Protein AF-A0A7Y6XM79-F1 (afdb_monomer)

Secondary structure (DSSP, 8-state):
-----SSS------EEEEEEHHHHHHTT-B-TTT--B---TT-EE-EEE-TTS-EEEE--TTT-EEEEEEEEE---TTSSS----EEEEEEEE--------

Foldseek 3Di:
DDDDDPDPDDPFVKDKDKDWLVVCVVVVQADPPVRHGVADWFAFDAFDADPVRHTPGGADPVQGKTWPDKAFDAQVVVDPHTHRTMIMTIITGDPPPPPPD

Solvent-accessible surface area (backbone atoms only — not comparable to full-atom values): 6329 Å² total; per-residue (Å²): 135,92,80,89,72,100,64,98,77,76,87,72,56,70,47,78,49,79,42,47,44,70,58,32,52,75,70,65,38,34,42,87,85,82,62,43,68,63,73,48,67,69,44,70,54,57,64,43,60,50,98,88,65,48,81,73,43,79,48,60,72,83,66,32,34,22,28,71,42,69,43,80,39,60,46,47,76,90,43,99,72,56,44,78,41,31,32,42,35,36,25,32,54,48,80,72,80,76,73,92,123

pLDDT: mean 79.99, std 20.03, range [26.61, 96.62]

Radius of gyration: 16.84 Å; Cα contacts (8 Å, |Δi|>4): 158; chains: 1; bounding box: 46×35×44 Å

Mean predicted aligned error: 9.44 Å

Structure (mmCIF, N/CA/C/O backbone):
data_AF-A0A7Y6XM79-F1
#
_entry.id   AF-A0A7Y6XM79-F1
#
loop_
_atom_site.group_PDB
_atom_site.id
_atom_site.type_symbol
_atom_site.label_atom_id
_atom_site.label_alt_id
_atom_site.label_comp_id
_atom_site.label_asym_id
_atom_site.label_entity_id
_atom_site.label_seq_id
_atom_site.pdbx_PDB_ins_code
_atom_site.Cartn_x
_atom_site.Cartn_y
_atom_site.Cartn_z
_atom_site.occupancy
_atom_site.B_iso_or_equiv
_atom_site.auth_seq_id
_atom_site.auth_comp_id
_atom_site.auth_asym_id
_atom_site.auth_atom_id
_atom_site.pdbx_PDB_model_num
ATOM 1 N N . SER A 1 1 ? 6.816 17.417 11.016 1.00 35.62 1 SER A N 1
ATOM 2 C CA . SER A 1 1 ? 6.387 18.394 12.038 1.00 35.62 1 SER A CA 1
ATOM 3 C C . SER A 1 1 ? 5.345 17.730 12.926 1.00 35.62 1 SER A C 1
ATOM 5 O O . SER A 1 1 ? 4.356 17.235 12.406 1.00 35.62 1 SER A O 1
ATOM 7 N N . LEU A 1 2 ? 5.582 17.637 14.239 1.00 26.61 2 LEU A N 1
ATOM 8 C CA . LEU A 1 2 ? 4.603 17.095 15.193 1.00 26.61 2 LEU A CA 1
ATOM 9 C C . LEU A 1 2 ? 3.616 18.199 15.598 1.00 26.61 2 LEU A C 1
ATOM 11 O O . LEU A 1 2 ? 4.038 19.317 15.887 1.00 26.61 2 LEU A O 1
ATOM 15 N N . ARG A 1 3 ? 2.316 17.891 15.635 1.00 36.38 3 ARG A N 1
ATOM 16 C CA . ARG A 1 3 ? 1.277 18.761 16.208 1.00 36.38 3 ARG A CA 1
ATOM 17 C C . ARG A 1 3 ? 0.529 17.994 17.297 1.00 36.38 3 ARG A C 1
ATOM 19 O O . ARG A 1 3 ? 0.092 16.872 17.063 1.00 36.38 3 ARG A O 1
ATOM 26 N N . MET A 1 4 ? 0.404 18.605 18.473 1.00 27.20 4 MET A N 1
ATOM 27 C CA . MET A 1 4 ? -0.317 18.078 19.634 1.00 27.20 4 MET A CA 1
ATOM 28 C C . MET A 1 4 ? -1.780 18.538 19.563 1.00 27.20 4 MET A C 1
ATOM 30 O O . MET A 1 4 ? -2.032 19.730 19.402 1.00 27.20 4 MET A O 1
ATOM 34 N N . ALA A 1 5 ? -2.736 17.609 19.649 1.00 34.62 5 ALA A N 1
ATOM 35 C CA . ALA A 1 5 ? -4.165 17.922 19.715 1.00 34.62 5 ALA A CA 1
ATOM 36 C C . ALA A 1 5 ? -4.657 17.886 21.181 1.00 34.62 5 ALA A C 1
ATOM 38 O O . ALA A 1 5 ? -4.306 16.951 21.907 1.00 34.62 5 ALA A O 1
ATOM 39 N N . PRO A 1 6 ? -5.465 18.865 21.633 1.00 36.56 6 PRO A N 1
ATOM 40 C CA . PRO A 1 6 ? -5.966 18.953 23.002 1.00 36.56 6 PRO A CA 1
ATOM 41 C C . PRO A 1 6 ? -7.224 18.087 23.171 1.00 36.56 6 PRO A C 1
ATOM 43 O O . PRO A 1 6 ? -8.353 18.554 23.089 1.00 36.56 6 PRO A O 1
ATOM 46 N N . SER A 1 7 ? -7.022 16.784 23.315 1.00 38.16 7 SER A N 1
ATOM 47 C CA . SER A 1 7 ? -7.923 15.814 23.959 1.00 38.16 7 SER A CA 1
ATOM 48 C C . SER A 1 7 ? -7.269 14.452 23.768 1.00 38.16 7 SER A C 1
ATOM 50 O O . SER A 1 7 ? -7.213 13.907 22.666 1.00 38.16 7 SER A O 1
ATOM 52 N N . GLY A 1 8 ? -6.653 13.949 24.835 1.00 37.44 8 GLY A N 1
ATOM 53 C CA . GLY A 1 8 ? -5.902 12.702 24.823 1.00 37.44 8 GLY A CA 1
ATOM 54 C C . GLY A 1 8 ? -6.792 11.506 24.501 1.00 37.44 8 GLY A C 1
ATOM 55 O O . GLY A 1 8 ? -7.362 10.926 25.411 1.00 37.44 8 GLY A O 1
ATOM 56 N N . ASN A 1 9 ? -6.924 11.167 23.219 1.00 41.59 9 ASN A N 1
ATOM 57 C CA . ASN A 1 9 ? -6.707 9.834 22.658 1.00 41.59 9 ASN A CA 1
ATOM 58 C C . ASN A 1 9 ? -6.931 9.894 21.136 1.00 41.59 9 ASN A C 1
ATOM 60 O O . ASN A 1 9 ? -8.054 9.899 20.635 1.00 41.59 9 ASN A O 1
ATOM 64 N N . SER A 1 10 ? -5.854 9.909 20.367 1.00 39.28 10 SER A N 1
ATOM 65 C CA . SER A 1 10 ? -5.892 9.360 19.014 1.00 39.28 10 SER A CA 1
ATOM 66 C C . SER A 1 10 ? -4.570 8.651 18.815 1.00 39.28 10 SER A C 1
ATOM 68 O O . SER A 1 10 ? -3.604 9.286 18.391 1.00 39.28 10 SER A O 1
ATOM 70 N N . PRO A 1 11 ? -4.484 7.349 19.132 1.00 48.66 11 PRO A N 1
ATOM 71 C CA . PRO A 1 11 ? -3.354 6.549 18.726 1.00 48.66 11 PRO A CA 1
ATOM 72 C C . PRO A 1 11 ? -3.573 6.230 17.248 1.00 48.66 11 PRO A C 1
ATOM 74 O O . PRO A 1 11 ? -3.749 5.076 16.888 1.00 48.66 11 PRO A O 1
ATOM 77 N N . ARG A 1 12 ? -3.622 7.258 16.386 1.00 55.53 12 ARG A N 1
ATOM 78 C CA . ARG A 1 12 ? -3.558 7.037 14.943 1.00 55.53 12 ARG A CA 1
ATOM 79 C C . ARG A 1 12 ? -2.150 6.558 14.663 1.00 55.53 12 ARG A C 1
ATOM 81 O O . ARG A 1 12 ? -1.234 7.354 14.456 1.00 55.53 12 ARG A O 1
ATOM 88 N N . THR A 1 13 ? -1.957 5.252 14.786 1.00 66.19 13 THR A N 1
ATOM 89 C CA . THR A 1 13 ? -0.719 4.595 14.410 1.00 66.19 13 THR A CA 1
ATOM 90 C C . THR A 1 13 ? -0.668 4.626 12.891 1.00 66.19 13 THR A C 1
ATOM 92 O O . THR A 1 13 ? -1.186 3.738 12.221 1.00 66.19 13 THR A O 1
ATOM 95 N N . SER A 1 14 ? -0.082 5.696 12.358 1.00 75.88 14 SER A N 1
ATOM 96 C CA . SER A 1 14 ? 0.256 5.784 10.945 1.00 75.88 14 SER A CA 1
ATOM 97 C C . SER A 1 14 ? 1.510 4.957 10.710 1.00 75.88 14 SER A C 1
ATOM 99 O O . SER A 1 14 ? 2.538 5.177 11.354 1.00 75.88 14 SER A O 1
ATOM 101 N N . PHE A 1 15 ? 1.415 3.995 9.804 1.00 86.38 15 PHE A N 1
ATOM 102 C CA . PHE A 1 15 ? 2.515 3.131 9.405 1.00 86.38 15 PHE A CA 1
ATOM 103 C C . PHE A 1 15 ? 2.753 3.322 7.911 1.00 86.38 15 PHE A C 1
ATOM 105 O O . PHE A 1 15 ? 1.818 3.229 7.122 1.00 86.38 15 PHE A O 1
ATOM 112 N N . GLU A 1 16 ? 3.984 3.616 7.510 1.00 92.44 16 GLU A N 1
ATOM 113 C CA . GLU A 1 16 ? 4.325 3.878 6.112 1.00 92.44 16 GLU A CA 1
ATOM 114 C C . GLU A 1 16 ? 5.303 2.824 5.607 1.00 92.44 16 GLU A C 1
ATOM 116 O O . GLU A 1 16 ? 6.323 2.554 6.242 1.00 92.44 16 GLU A O 1
ATOM 121 N N . LEU A 1 17 ? 5.002 2.244 4.446 1.00 93.06 17 LEU A N 1
ATOM 122 C CA . LEU A 1 17 ? 5.887 1.311 3.757 1.00 93.06 17 LEU A CA 1
ATOM 123 C C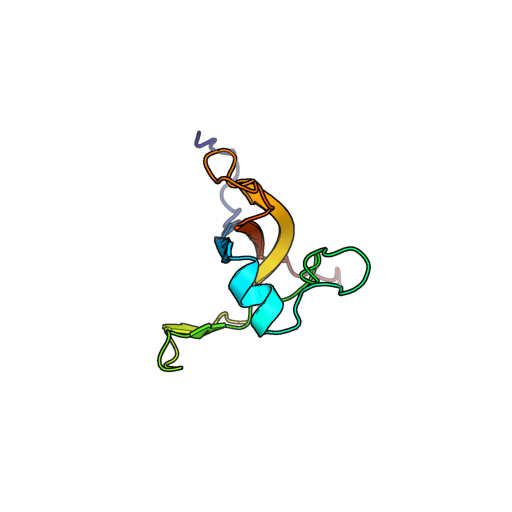 . LEU A 1 17 ? 6.202 1.809 2.354 1.00 93.06 17 LEU A C 1
ATOM 125 O O . LEU A 1 17 ? 5.337 2.323 1.643 1.00 93.06 17 LEU A O 1
ATOM 129 N N . VAL A 1 18 ? 7.450 1.603 1.945 1.00 94.12 18 VAL A N 1
ATOM 130 C CA . VAL A 1 18 ? 7.907 1.861 0.582 1.00 94.12 18 VAL A CA 1
ATOM 131 C C . VAL A 1 18 ? 8.093 0.531 -0.130 1.00 94.12 18 VAL A C 1
ATOM 133 O O . VAL A 1 18 ? 8.865 -0.315 0.313 1.00 94.12 18 VAL A O 1
ATOM 136 N N . PHE A 1 19 ? 7.421 0.372 -1.263 1.00 93.88 19 PHE A N 1
ATOM 137 C CA . PHE A 1 19 ? 7.552 -0.792 -2.131 1.00 93.88 19 PHE A CA 1
ATOM 138 C C . PHE A 1 19 ? 8.298 -0.419 -3.403 1.00 93.88 19 PHE A C 1
ATOM 140 O O . PHE A 1 19 ? 8.051 0.632 -3.996 1.00 93.88 19 PHE A O 1
ATOM 147 N N . HIS A 1 20 ? 9.178 -1.300 -3.867 1.00 92.88 20 HIS A N 1
ATOM 148 C CA . HIS A 1 20 ? 9.733 -1.190 -5.208 1.00 92.88 20 HIS A CA 1
ATOM 149 C C . HIS A 1 20 ? 8.728 -1.705 -6.236 1.00 92.88 20 HIS A C 1
ATOM 151 O O . HIS A 1 20 ? 8.215 -2.814 -6.108 1.00 92.88 20 HIS A O 1
ATOM 157 N N . PHE A 1 21 ? 8.519 -0.949 -7.317 1.00 93.00 21 PHE A N 1
ATOM 158 C CA . PHE A 1 21 ? 7.655 -1.397 -8.416 1.00 93.00 21 PHE A CA 1
ATOM 159 C C . PHE A 1 21 ? 8.127 -2.716 -9.030 1.00 93.00 21 PHE A C 1
ATOM 161 O O . PHE A 1 21 ? 7.299 -3.546 -9.370 1.00 93.00 21 PHE A O 1
ATOM 168 N N . ARG A 1 22 ? 9.443 -2.962 -9.068 1.00 91.38 22 ARG A N 1
ATOM 169 C CA . ARG A 1 22 ? 10.009 -4.236 -9.537 1.00 91.38 22 ARG A CA 1
ATOM 170 C C . ARG A 1 22 ? 9.498 -5.440 -8.741 1.00 91.38 22 ARG A C 1
ATOM 172 O O . ARG A 1 22 ? 9.280 -6.506 -9.308 1.00 91.38 22 ARG A O 1
ATOM 179 N N . ASP A 1 23 ? 9.342 -5.285 -7.429 1.00 93.19 23 ASP A N 1
ATOM 180 C CA . ASP A 1 23 ? 8.824 -6.357 -6.583 1.00 93.19 23 ASP A CA 1
ATOM 181 C C . ASP A 1 23 ? 7.316 -6.515 -6.761 1.00 93.19 23 ASP A C 1
ATOM 183 O O . ASP A 1 23 ? 6.838 -7.642 -6.855 1.00 93.19 23 ASP A O 1
ATOM 187 N N . LEU A 1 24 ? 6.581 -5.407 -6.901 1.00 94.88 24 LEU A N 1
ATOM 188 C CA . LEU A 1 24 ? 5.152 -5.445 -7.218 1.00 94.88 24 LEU A CA 1
ATOM 189 C C . LEU A 1 24 ? 4.893 -6.136 -8.566 1.00 94.88 24 LEU A C 1
ATOM 191 O O . LEU A 1 24 ? 4.018 -6.988 -8.646 1.00 94.88 24 LEU A O 1
ATOM 195 N N . GLU A 1 25 ? 5.685 -5.835 -9.598 1.00 94.56 25 GLU A N 1
ATOM 196 C CA . GLU A 1 25 ? 5.640 -6.494 -10.912 1.00 94.56 25 GLU A CA 1
ATOM 197 C C . GLU A 1 25 ? 5.884 -8.002 -10.780 1.00 94.56 25 GLU A C 1
ATOM 199 O O . GLU A 1 25 ? 5.106 -8.805 -11.292 1.00 94.56 25 GLU A O 1
ATOM 204 N N . ARG A 1 26 ? 6.932 -8.401 -10.043 1.00 94.19 26 ARG A N 1
ATOM 205 C CA . ARG A 1 26 ? 7.261 -9.815 -9.799 1.00 94.19 26 ARG A CA 1
ATOM 206 C C . ARG A 1 26 ? 6.131 -10.566 -9.088 1.00 94.19 26 ARG A C 1
ATOM 208 O O . ARG A 1 26 ? 5.962 -11.757 -9.322 1.00 94.19 26 ARG A O 1
ATOM 215 N N . LEU A 1 27 ? 5.386 -9.879 -8.226 1.00 94.38 27 LEU A N 1
ATOM 216 C CA . LEU A 1 27 ? 4.255 -10.429 -7.479 1.00 94.38 27 LEU A CA 1
ATOM 217 C C . LEU A 1 27 ? 2.915 -10.312 -8.227 1.00 94.38 27 LEU A C 1
ATOM 219 O O . LEU A 1 27 ? 1.891 -10.705 -7.677 1.00 94.38 27 LEU A O 1
ATOM 223 N N . GLY A 1 28 ? 2.892 -9.766 -9.449 1.00 96.12 28 GLY A N 1
ATOM 224 C CA . GLY A 1 28 ? 1.651 -9.547 -10.200 1.00 96.12 28 GLY A CA 1
ATOM 225 C C . GLY A 1 28 ? 0.733 -8.482 -9.586 1.00 96.12 28 GLY A C 1
ATOM 226 O O . GLY A 1 28 ? -0.458 -8.457 -9.869 1.00 96.12 28 GLY A O 1
ATOM 227 N N . LEU A 1 29 ? 1.275 -7.594 -8.748 1.00 96.44 29 LEU A N 1
ATOM 228 C CA . LEU A 1 29 ? 0.561 -6.501 -8.073 1.00 96.44 29 LEU A CA 1
ATOM 229 C C . LEU A 1 29 ? 0.615 -5.186 -8.865 1.00 96.44 29 LEU A C 1
ATOM 231 O O . LEU A 1 29 ? 0.534 -4.096 -8.292 1.00 96.44 29 LEU A O 1
ATOM 235 N N . VAL A 1 30 ? 0.776 -5.282 -10.181 1.00 95.62 30 VAL A N 1
ATOM 236 C CA . VAL A 1 30 ? 0.782 -4.155 -11.113 1.00 95.62 30 VAL A CA 1
ATOM 237 C C . VAL A 1 30 ? -0.147 -4.494 -12.270 1.00 95.62 30 VAL A C 1
ATOM 239 O O . VAL A 1 30 ? -0.033 -5.568 -12.856 1.00 95.62 30 VAL A O 1
ATOM 242 N N . ASP A 1 31 ? -1.066 -3.586 -12.583 1.00 94.31 31 ASP A N 1
ATOM 243 C CA . ASP A 1 31 ? -1.952 -3.705 -13.733 1.00 94.31 31 ASP A CA 1
ATOM 244 C C . ASP A 1 31 ? -1.123 -3.744 -15.022 1.00 94.31 31 ASP A C 1
ATOM 246 O O . ASP A 1 31 ? -0.301 -2.861 -15.268 1.00 94.31 31 ASP A O 1
ATOM 250 N N . ALA A 1 32 ? -1.319 -4.769 -15.850 1.00 90.81 32 ALA A N 1
ATOM 251 C CA . ALA A 1 32 ? -0.509 -4.961 -17.049 1.00 90.81 32 ALA A CA 1
ATOM 252 C C . ALA A 1 32 ? -0.806 -3.934 -18.158 1.00 90.81 32 ALA A C 1
ATOM 254 O O . ALA A 1 32 ? 0.053 -3.698 -19.007 1.00 90.81 32 ALA A O 1
ATOM 255 N N . ALA A 1 33 ? -2.003 -3.339 -18.169 1.00 92.81 33 ALA A N 1
ATOM 256 C CA . ALA A 1 33 ? -2.435 -2.406 -19.203 1.00 92.81 33 ALA A CA 1
ATOM 257 C C . ALA A 1 33 ? -2.069 -0.956 -18.857 1.00 92.81 33 ALA A C 1
ATOM 259 O O . ALA A 1 33 ? -1.539 -0.238 -19.703 1.00 92.81 33 ALA A O 1
ATOM 260 N N . THR A 1 34 ? -2.328 -0.519 -17.622 1.00 89.50 34 THR A N 1
ATOM 261 C CA . THR A 1 34 ? -2.046 0.859 -17.178 1.00 89.50 34 THR A CA 1
ATOM 262 C C . THR A 1 34 ? -0.676 0.998 -16.526 1.00 89.50 34 THR A C 1
ATOM 264 O O . THR A 1 34 ? -0.126 2.097 -16.433 1.00 89.50 34 THR A O 1
ATOM 267 N N . GLY A 1 35 ? -0.108 -0.117 -16.068 1.00 88.94 35 GLY A N 1
ATOM 268 C CA . GLY A 1 35 ? 1.118 -0.144 -15.293 1.00 88.94 35 GLY A CA 1
ATOM 269 C C . GLY A 1 35 ? 0.923 0.271 -13.842 1.00 88.94 35 GLY A C 1
ATOM 270 O O . GLY A 1 35 ? 1.925 0.402 -13.152 1.00 88.94 35 GLY A O 1
ATOM 271 N N . ASP A 1 36 ? -0.291 0.523 -13.342 1.00 91.25 36 ASP A N 1
ATOM 272 C CA . ASP A 1 36 ? -0.517 1.016 -11.977 1.00 91.25 36 ASP A CA 1
ATOM 273 C C . ASP A 1 36 ? -0.418 -0.070 -10.910 1.00 91.25 36 ASP A C 1
ATOM 275 O O . ASP A 1 36 ? -0.808 -1.211 -11.123 1.00 91.25 36 ASP A O 1
ATOM 279 N N . ALA A 1 37 ? 0.066 0.292 -9.718 1.00 94.94 37 ALA A N 1
ATOM 280 C CA . ALA A 1 37 ? 0.039 -0.628 -8.583 1.00 94.94 37 ALA A CA 1
ATOM 281 C C . ALA A 1 37 ? -1.409 -1.022 -8.265 1.00 94.94 37 ALA A C 1
ATOM 283 O O . ALA A 1 37 ? -2.291 -0.164 -8.276 1.00 94.94 37 ALA A O 1
ATOM 284 N N . LEU A 1 38 ? -1.635 -2.295 -7.948 1.00 96.62 38 LEU A N 1
ATOM 285 C CA . LEU A 1 38 ? -2.949 -2.844 -7.602 1.00 96.62 38 LEU A CA 1
ATOM 286 C C . LEU A 1 38 ? -3.301 -2.693 -6.119 1.00 96.62 38 LEU A C 1
ATOM 288 O O . LEU A 1 38 ? -4.406 -3.045 -5.734 1.00 96.62 38 LEU A O 1
ATOM 292 N N . ILE A 1 39 ? -2.399 -2.141 -5.304 1.00 95.88 39 ILE A N 1
ATOM 293 C CA . ILE A 1 39 ? -2.678 -1.801 -3.905 1.00 95.88 39 ILE A CA 1
ATOM 294 C C . ILE A 1 39 ? -3.678 -0.635 -3.869 1.00 95.88 39 ILE A C 1
ATOM 296 O O . ILE A 1 39 ? -3.455 0.407 -4.501 1.00 95.88 39 ILE A O 1
ATOM 300 N N . ARG A 1 40 ? -4.787 -0.803 -3.143 1.00 94.88 40 ARG A N 1
ATOM 301 C CA . ARG A 1 40 ? -5.913 0.139 -3.072 1.00 94.88 40 ARG A CA 1
ATOM 302 C C . ARG A 1 40 ? -6.238 0.547 -1.635 1.00 94.88 40 ARG A C 1
ATOM 304 O O . ARG A 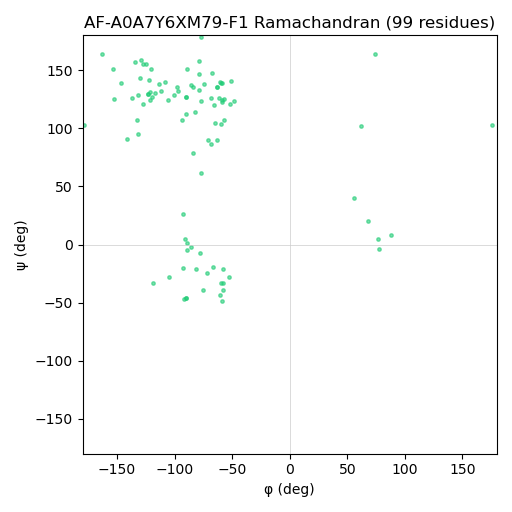1 40 ? -5.974 -0.203 -0.697 1.00 94.88 40 ARG A O 1
ATOM 311 N N . PRO A 1 41 ? -6.852 1.730 -1.436 1.00 93.88 41 PRO A N 1
ATOM 312 C CA . PRO A 1 41 ? -7.441 2.074 -0.150 1.00 93.88 41 PRO A CA 1
ATOM 313 C C . PRO A 1 41 ? -8.374 0.968 0.357 1.00 93.88 41 PRO A C 1
ATOM 315 O O . PRO A 1 41 ? -9.155 0.412 -0.411 1.00 93.88 4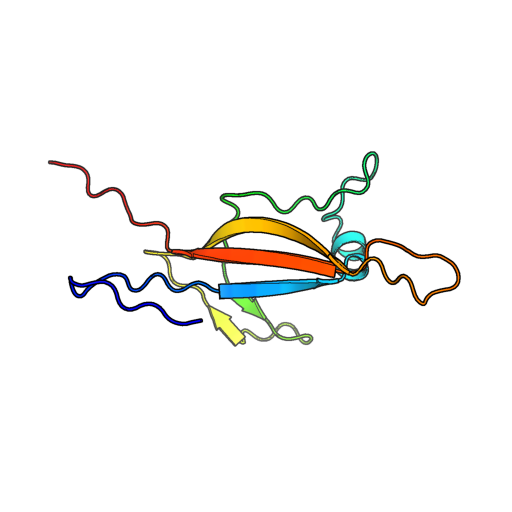1 PRO A O 1
ATOM 318 N N . SER A 1 42 ? -8.338 0.711 1.663 1.00 92.06 42 SER A N 1
ATOM 319 C CA . SER A 1 42 ? -9.010 -0.398 2.363 1.00 92.06 42 SER A CA 1
ATOM 320 C C . SER A 1 42 ? -8.357 -1.780 2.252 1.00 92.06 42 SER A C 1
ATOM 322 O O . SER A 1 42 ? -8.812 -2.683 2.957 1.00 92.06 42 SER A O 1
ATOM 324 N N . ASP A 1 43 ? -7.279 -1.957 1.482 1.00 94.44 43 ASP A N 1
ATOM 325 C CA . ASP A 1 43 ? -6.472 -3.179 1.575 1.00 94.44 43 ASP A CA 1
ATOM 326 C C . ASP A 1 43 ? -5.896 -3.322 2.988 1.00 94.44 43 ASP A C 1
ATOM 328 O O . ASP A 1 43 ? -5.482 -2.342 3.612 1.00 94.44 43 ASP A O 1
ATOM 332 N N . ARG A 1 44 ? -5.875 -4.545 3.521 1.00 93.31 44 ARG A N 1
ATOM 333 C CA . ARG A 1 44 ? -5.448 -4.818 4.899 1.00 93.31 44 ARG A CA 1
ATOM 334 C C . ARG A 1 44 ? -3.986 -5.253 4.950 1.00 93.31 44 ARG A C 1
ATOM 336 O O . ARG A 1 44 ? -3.596 -6.194 4.264 1.00 93.31 44 ARG A O 1
ATOM 343 N N . LEU A 1 45 ? -3.208 -4.663 5.856 1.00 92.69 45 LEU A N 1
ATOM 344 C CA . LEU A 1 45 ? -1.908 -5.205 6.250 1.00 92.69 45 LEU A CA 1
ATOM 345 C C . LEU A 1 45 ? -2.117 -6.306 7.297 1.00 92.69 45 LEU A C 1
ATOM 347 O O . LEU A 1 45 ? -2.590 -6.037 8.401 1.00 92.69 45 LEU A O 1
ATOM 351 N N . GLY A 1 46 ? -1.797 -7.551 6.941 1.00 92.06 46 GLY A N 1
ATOM 352 C CA . GLY A 1 46 ? -1.962 -8.709 7.829 1.00 92.06 46 GLY A CA 1
ATOM 353 C C . GLY A 1 46 ? -0.735 -9.003 8.692 1.00 92.06 46 GLY A C 1
ATOM 354 O O . GLY A 1 46 ? -0.858 -9.243 9.892 1.00 92.06 46 GLY A O 1
ATOM 355 N N . ALA A 1 47 ? 0.451 -8.986 8.089 1.00 92.69 47 ALA A N 1
ATOM 356 C CA . ALA A 1 47 ? 1.712 -9.274 8.758 1.00 92.69 47 ALA A CA 1
ATOM 357 C C . ALA A 1 47 ? 2.900 -8.779 7.921 1.00 92.69 47 ALA A C 1
ATOM 359 O O . ALA A 1 47 ? 2.766 -8.515 6.726 1.00 92.69 47 ALA A O 1
ATOM 360 N N . LEU A 1 48 ? 4.058 -8.680 8.566 1.00 91.00 48 LEU A N 1
ATOM 361 C CA . LEU A 1 48 ? 5.361 -8.450 7.963 1.00 91.00 48 LEU A CA 1
ATOM 362 C C . LEU A 1 48 ? 6.202 -9.708 8.130 1.00 91.00 48 LEU A C 1
ATOM 364 O O . LEU A 1 48 ? 6.300 -10.253 9.233 1.00 91.00 48 LEU A O 1
ATOM 368 N N . TYR A 1 49 ? 6.822 -10.125 7.037 1.00 92.94 49 TYR A N 1
ATOM 369 C CA . TYR A 1 49 ? 7.744 -11.248 6.985 1.00 92.94 49 TYR A CA 1
ATOM 370 C C . TYR A 1 49 ? 9.101 -10.751 6.497 1.00 92.94 49 TYR A C 1
ATOM 372 O O . TYR A 1 49 ? 9.172 -9.765 5.758 1.00 92.94 49 TYR A O 1
ATOM 380 N N . ASP A 1 50 ? 10.170 -11.417 6.916 1.00 92.06 50 ASP A N 1
ATOM 381 C CA . ASP A 1 50 ? 11.496 -11.173 6.366 1.00 92.06 50 ASP A CA 1
ATOM 382 C C . ASP A 1 50 ? 11.659 -11.832 4.985 1.00 92.06 50 ASP A C 1
ATOM 384 O O . ASP A 1 50 ? 10.764 -12.500 4.462 1.00 92.06 50 ASP A O 1
ATOM 388 N N . VAL A 1 51 ? 12.831 -11.643 4.378 1.00 88.81 51 VAL A N 1
ATOM 389 C CA . VAL A 1 51 ? 13.142 -12.191 3.049 1.00 88.81 51 VAL A CA 1
ATOM 390 C C . VAL A 1 51 ? 13.231 -13.721 3.013 1.00 88.81 51 VAL A C 1
ATOM 392 O O . VAL A 1 51 ? 13.121 -14.296 1.933 1.00 88.81 51 VAL A O 1
ATOM 395 N N . ALA A 1 52 ? 13.428 -14.378 4.160 1.00 95.00 52 ALA A N 1
ATOM 396 C CA . ALA A 1 52 ? 13.425 -15.834 4.294 1.00 95.00 52 ALA A CA 1
ATOM 397 C C . ALA A 1 52 ? 12.015 -16.390 4.576 1.00 95.00 52 ALA A C 1
ATOM 399 O O . ALA A 1 52 ? 11.827 -17.605 4.609 1.00 95.00 52 ALA A O 1
ATOM 400 N N . GLY A 1 53 ? 11.020 -15.513 4.753 1.00 93.56 53 GLY A N 1
ATOM 401 C CA . GLY A 1 53 ? 9.638 -15.864 5.059 1.00 93.56 53 GLY A CA 1
ATOM 402 C C . GLY A 1 53 ? 9.346 -16.016 6.553 1.00 93.56 53 GLY A C 1
ATOM 403 O O . GLY A 1 53 ? 8.245 -16.439 6.908 1.00 93.56 53 GLY A O 1
ATOM 404 N N . ALA A 1 54 ? 10.280 -15.671 7.443 1.00 96.19 54 ALA A N 1
ATOM 405 C CA . ALA A 1 54 ? 10.024 -15.700 8.877 1.00 96.19 54 ALA A CA 1
ATOM 406 C C . ALA A 1 54 ? 9.142 -14.513 9.288 1.00 96.19 54 ALA A C 1
ATOM 408 O O . ALA A 1 54 ? 9.311 -13.388 8.815 1.00 96.19 54 ALA A O 1
ATOM 409 N N . LEU A 1 55 ? 8.175 -14.764 10.174 1.00 93.94 55 LEU A N 1
ATOM 410 C CA . LEU A 1 55 ? 7.284 -13.726 10.686 1.00 93.94 55 LEU A CA 1
ATOM 411 C C . LEU A 1 55 ? 8.082 -12.716 11.520 1.00 93.94 55 LEU A C 1
ATOM 413 O O . LEU A 1 55 ? 8.636 -13.067 12.558 1.00 93.94 55 LEU A O 1
ATOM 417 N N . VAL A 1 56 ? 8.065 -11.453 11.098 1.00 91.62 56 VAL A N 1
ATOM 418 C CA . VAL A 1 56 ? 8.660 -10.329 11.835 1.00 91.62 56 VAL A CA 1
ATOM 419 C C . VAL A 1 56 ? 7.616 -9.682 12.738 1.00 91.62 56 VAL A C 1
ATOM 421 O O . VAL A 1 56 ? 7.872 -9.429 13.912 1.00 91.62 56 VAL A O 1
ATOM 424 N N . GLN A 1 57 ? 6.417 -9.425 12.206 1.00 88.25 57 GLN A N 1
ATOM 425 C CA . GLN A 1 57 ? 5.346 -8.775 12.960 1.00 88.25 57 GLN A CA 1
ATOM 426 C C . GLN A 1 57 ? 3.968 -9.183 12.445 1.00 88.25 57 GLN A C 1
ATOM 428 O O . GLN A 1 57 ? 3.644 -8.969 11.283 1.00 88.25 57 GLN A O 1
ATOM 433 N N . ALA A 1 58 ? 3.110 -9.692 13.326 1.00 89.00 58 ALA A N 1
ATOM 434 C CA . ALA A 1 58 ? 1.692 -9.868 13.024 1.00 89.00 58 ALA A CA 1
ATOM 435 C C . ALA A 1 58 ? 0.910 -8.575 13.311 1.00 89.00 58 ALA A C 1
ATOM 437 O O . ALA A 1 58 ? 1.094 -7.952 14.361 1.00 89.00 58 ALA A O 1
ATOM 438 N N . VAL A 1 59 ? -0.012 -8.195 12.424 1.00 87.12 59 VAL A N 1
ATOM 439 C CA . VAL A 1 59 ? -0.951 -7.090 12.657 1.00 87.12 59 VAL A CA 1
ATOM 440 C C . VAL A 1 59 ? -2.246 -7.656 13.234 1.00 87.12 59 VAL A C 1
ATOM 442 O O . VAL A 1 59 ? -3.045 -8.296 12.547 1.00 87.12 59 VAL A O 1
ATOM 445 N N . ARG A 1 60 ? -2.465 -7.418 14.532 1.00 84.06 60 ARG A N 1
ATOM 446 C CA . ARG A 1 60 ? -3.676 -7.872 15.229 1.00 84.06 60 ARG A CA 1
ATOM 447 C C . ARG A 1 60 ? -4.907 -7.135 14.711 1.00 84.06 60 ARG A C 1
ATOM 449 O O . ARG A 1 60 ? -4.854 -5.969 14.326 1.00 84.06 60 ARG A O 1
ATOM 456 N N . THR A 1 61 ? -6.043 -7.818 14.704 1.00 79.56 61 THR A N 1
ATOM 457 C CA . THR A 1 61 ? -7.332 -7.227 14.337 1.00 79.56 61 THR A CA 1
ATOM 458 C C . THR A 1 61 ? -8.385 -7.724 15.320 1.00 79.56 61 THR A C 1
ATOM 460 O O . THR A 1 61 ? -8.489 -8.940 15.480 1.00 79.56 61 THR A O 1
ATOM 463 N N . PRO A 1 62 ? -9.147 -6.826 15.973 1.00 82.62 62 PRO A N 1
ATOM 464 C CA . PRO A 1 62 ? -9.128 -5.355 15.850 1.00 82.62 62 PRO A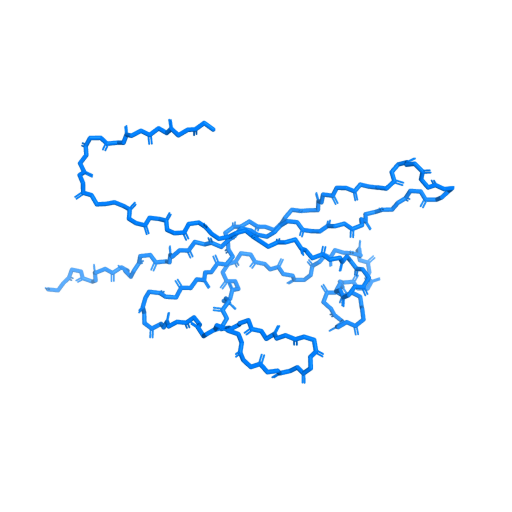 CA 1
ATOM 465 C C . PRO A 1 62 ? -7.972 -4.649 16.605 1.00 82.62 62 PRO A C 1
ATOM 467 O O . PRO A 1 62 ? -7.411 -5.247 17.523 1.00 82.62 62 PRO A O 1
ATOM 470 N N . PRO A 1 63 ? -7.586 -3.404 16.225 1.00 82.50 63 PRO A N 1
ATOM 471 C CA . PRO A 1 63 ? -8.215 -2.546 15.204 1.00 82.50 63 PRO A CA 1
ATOM 472 C C . PRO A 1 63 ? -7.816 -2.869 13.748 1.00 82.50 63 PRO A C 1
ATOM 474 O O . PRO A 1 63 ? -8.588 -2.591 12.835 1.00 82.50 63 PRO A O 1
ATOM 477 N N . GLY A 1 64 ? -6.679 -3.538 13.517 1.00 87.75 64 GLY A N 1
ATOM 478 C CA . GLY A 1 64 ? -6.132 -3.779 12.173 1.00 87.75 64 GLY A CA 1
ATOM 479 C C . GLY A 1 64 ? -5.509 -2.527 11.543 1.00 87.75 64 GLY A C 1
ATOM 480 O O . GLY A 1 64 ? -5.742 -1.418 12.009 1.00 87.75 64 GLY A O 1
ATOM 481 N N . LEU A 1 65 ? -4.712 -2.712 10.488 1.00 91.06 65 LEU A N 1
ATOM 482 C CA . LEU A 1 65 ? -4.113 -1.628 9.704 1.00 91.06 65 LEU A CA 1
ATOM 483 C C . LEU A 1 65 ? -4.561 -1.748 8.251 1.00 91.06 65 LEU A C 1
ATOM 485 O O . LEU A 1 65 ? -4.489 -2.831 7.666 1.00 91.06 65 LEU A O 1
ATOM 489 N N . TYR A 1 66 ? -5.014 -0.638 7.680 1.00 93.00 66 TYR A N 1
ATOM 490 C CA . TYR A 1 66 ? -5.570 -0.592 6.333 1.00 93.00 66 TYR A CA 1
ATOM 491 C C . TYR A 1 66 ? -4.933 0.528 5.532 1.00 93.00 66 TYR A C 1
ATOM 493 O O . TYR A 1 66 ? -4.674 1.602 6.073 1.00 93.00 66 TYR A O 1
ATOM 501 N N . VAL A 1 67 ? -4.722 0.286 4.242 1.00 95.00 67 VAL A N 1
ATOM 502 C CA . VAL A 1 67 ? -4.240 1.296 3.305 1.00 95.00 67 VAL A CA 1
ATOM 503 C C . VAL A 1 67 ? -5.215 2.466 3.292 1.00 95.00 67 VAL A C 1
ATOM 505 O O . VAL A 1 67 ? -6.405 2.300 3.023 1.00 95.00 67 VAL A O 1
ATOM 508 N N . THR A 1 68 ? -4.704 3.662 3.551 1.00 94.56 68 THR A N 1
ATOM 509 C CA . THR A 1 68 ? -5.435 4.918 3.361 1.00 94.56 68 THR A CA 1
ATOM 510 C C . THR A 1 68 ? -4.960 5.669 2.129 1.00 94.56 68 THR A C 1
ATOM 512 O O . THR A 1 68 ? -5.742 6.384 1.513 1.00 94.56 68 THR A O 1
ATOM 515 N N . GLU A 1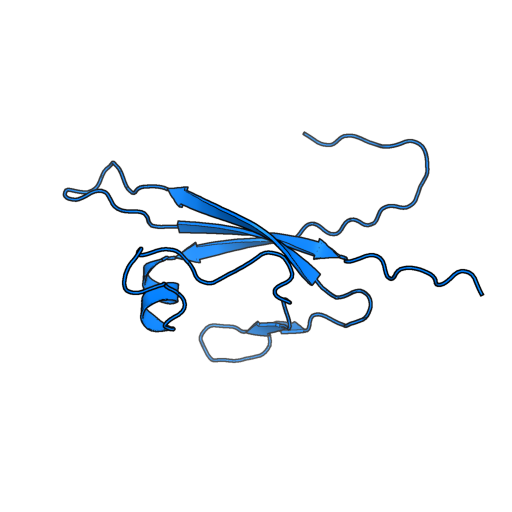 69 ? -3.698 5.489 1.745 1.00 94.50 69 GLU A N 1
ATOM 516 C CA . GLU A 1 69 ? -3.116 6.111 0.560 1.00 94.50 69 GLU A CA 1
ATOM 517 C C . GLU A 1 69 ? -2.077 5.175 -0.057 1.00 94.50 69 GLU A C 1
ATOM 519 O O . GLU A 1 69 ? -1.289 4.560 0.658 1.00 94.50 69 GLU A O 1
ATOM 524 N N . ALA A 1 70 ? -2.060 5.088 -1.386 1.00 94.62 70 ALA A N 1
ATOM 525 C CA . ALA A 1 70 ? -1.012 4.428 -2.152 1.00 94.62 70 ALA A CA 1
ATOM 526 C C . ALA A 1 70 ? -0.608 5.361 -3.295 1.00 94.62 70 ALA A C 1
ATOM 528 O O . ALA A 1 70 ? -1.368 5.559 -4.244 1.00 94.62 70 ALA A O 1
ATOM 529 N N . ARG A 1 71 ? 0.577 5.965 -3.191 1.00 93.00 71 ARG A N 1
ATOM 530 C CA . ARG A 1 71 ? 1.052 6.969 -4.147 1.00 93.00 71 ARG A CA 1
ATOM 531 C C . ARG A 1 71 ? 2.391 6.563 -4.752 1.00 93.00 71 ARG A C 1
ATOM 533 O O . ARG A 1 71 ? 3.330 6.237 -4.016 1.00 93.00 71 ARG A O 1
ATOM 540 N N . PRO A 1 72 ? 2.536 6.584 -6.085 1.00 90.56 72 PRO A N 1
ATOM 541 C CA . PRO A 1 72 ? 3.839 6.389 -6.686 1.00 90.56 72 PRO A CA 1
ATOM 542 C C . PRO A 1 72 ? 4.788 7.514 -6.278 1.00 90.56 72 PRO A C 1
ATOM 544 O O . PRO A 1 72 ? 4.432 8.690 -6.304 1.00 90.56 72 PRO A O 1
ATOM 547 N N . THR A 1 73 ? 6.009 7.151 -5.911 1.00 86.44 73 THR A N 1
ATOM 548 C CA . THR A 1 73 ? 7.069 8.097 -5.568 1.00 86.44 73 THR A CA 1
ATOM 549 C C . THR A 1 73 ? 8.370 7.680 -6.241 1.00 86.44 73 THR A C 1
ATOM 551 O O . THR A 1 73 ? 8.541 6.532 -6.640 1.00 86.44 73 THR A O 1
ATOM 554 N N . GLY A 1 74 ? 9.292 8.622 -6.429 1.00 77.69 74 GLY A N 1
ATOM 555 C CA . GLY A 1 74 ? 10.586 8.361 -7.060 1.00 77.69 74 GLY A CA 1
ATOM 556 C C . GLY A 1 74 ? 10.484 7.867 -8.512 1.00 77.69 74 GLY A C 1
ATOM 557 O O . GLY A 1 74 ? 10.292 6.685 -8.789 1.00 77.69 74 GLY A O 1
ATOM 558 N N . PHE A 1 75 ? 10.731 8.762 -9.467 1.00 75.56 75 PHE A N 1
ATOM 559 C CA . PHE A 1 75 ? 10.727 8.444 -10.904 1.00 75.56 75 PHE A CA 1
ATOM 560 C C . PHE A 1 75 ? 12.102 8.031 -11.453 1.00 75.56 75 PHE A C 1
ATOM 562 O O . PHE A 1 75 ? 12.269 7.853 -12.658 1.00 75.56 75 PHE A O 1
ATOM 569 N N . GLY A 1 76 ? 13.113 7.903 -10.584 1.00 68.62 76 GLY A N 1
ATOM 570 C CA . GLY A 1 76 ? 14.461 7.497 -10.990 1.00 68.62 76 GLY A CA 1
ATOM 571 C C . GLY A 1 76 ? 15.054 8.398 -12.077 1.00 68.62 76 GLY A C 1
ATOM 572 O O . GLY A 1 76 ? 15.677 7.887 -13.002 1.00 68.62 76 GLY A O 1
ATOM 573 N N . LEU A 1 77 ? 14.839 9.717 -11.974 1.00 77.69 77 LEU A N 1
ATOM 574 C CA . LEU A 1 77 ? 15.181 10.708 -13.008 1.00 77.69 77 LEU A CA 1
ATOM 575 C C . LEU A 1 77 ? 16.672 10.727 -13.394 1.00 77.69 77 LEU A C 1
ATOM 577 O O . LEU A 1 77 ? 17.012 11.156 -14.485 1.00 77.69 77 LEU A O 1
ATOM 581 N N . HIS A 1 78 ? 17.553 10.214 -12.531 1.00 71.69 78 HIS A N 1
ATOM 582 C CA . HIS A 1 78 ? 18.992 10.079 -12.783 1.00 71.69 78 HIS A CA 1
ATOM 583 C C . HIS A 1 78 ? 19.361 8.885 -13.688 1.00 71.69 78 HIS A C 1
ATOM 585 O O . HIS A 1 78 ? 20.528 8.704 -14.027 1.00 71.69 78 HIS A O 1
ATOM 591 N N . ARG A 1 79 ? 18.410 8.010 -14.038 1.00 71.62 79 ARG A N 1
ATOM 592 C CA . ARG A 1 79 ? 18.668 6.819 -14.862 1.00 71.62 79 ARG A CA 1
ATOM 593 C C . ARG A 1 79 ? 18.506 7.143 -16.344 1.00 71.62 79 ARG A C 1
ATOM 595 O O . ARG A 1 79 ? 17.641 7.921 -16.721 1.00 71.62 79 ARG A O 1
ATOM 602 N N . ARG A 1 80 ? 19.245 6.424 -17.200 1.00 74.12 80 ARG A N 1
ATOM 603 C CA . ARG A 1 80 ? 19.168 6.536 -18.674 1.00 74.12 80 ARG A CA 1
ATOM 604 C C . ARG A 1 80 ? 17.746 6.382 -19.241 1.00 74.12 80 ARG A C 1
ATOM 606 O O . ARG A 1 80 ? 17.452 6.902 -20.308 1.00 74.12 80 ARG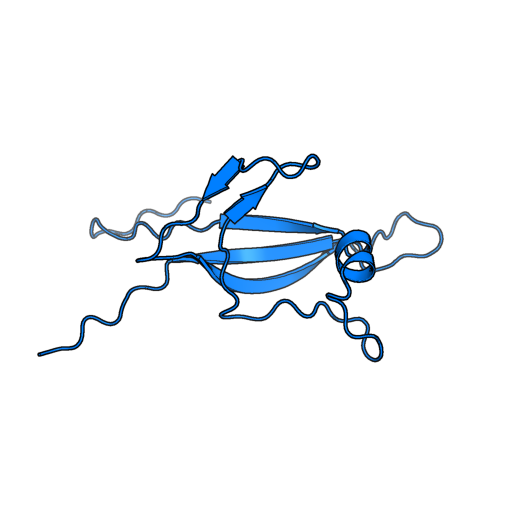 A O 1
ATOM 613 N N . ARG A 1 81 ? 16.878 5.640 -18.545 1.00 74.19 81 ARG A N 1
ATOM 614 C CA . ARG A 1 81 ? 15.433 5.569 -18.803 1.00 74.19 81 ARG A CA 1
ATOM 615 C C . ARG A 1 81 ? 14.696 5.745 -17.472 1.00 74.19 81 ARG A C 1
ATOM 617 O O . ARG A 1 81 ? 14.590 4.765 -16.725 1.00 74.19 81 ARG A O 1
ATOM 624 N N . PRO A 1 82 ? 14.267 6.972 -17.135 1.00 73.50 82 PRO A N 1
ATOM 625 C CA . PRO A 1 82 ? 13.485 7.226 -15.936 1.00 73.50 82 PRO A CA 1
ATOM 626 C C . PRO A 1 82 ? 12.199 6.406 -15.956 1.00 73.50 82 PRO A C 1
ATOM 628 O O . PRO A 1 82 ? 11.558 6.252 -16.994 1.00 73.50 82 PRO A O 1
ATOM 631 N N . ARG A 1 83 ? 11.837 5.854 -14.805 1.00 74.00 83 ARG A N 1
ATOM 632 C CA . ARG A 1 83 ? 10.597 5.105 -14.613 1.00 74.00 83 ARG A CA 1
ATOM 633 C C . ARG A 1 83 ? 10.190 5.178 -13.158 1.00 74.00 83 ARG A C 1
ATOM 635 O O . ARG A 1 83 ? 11.045 5.268 -12.273 1.00 74.00 83 ARG A O 1
ATOM 642 N N . ARG A 1 84 ? 8.885 5.095 -12.921 1.00 75.81 84 ARG A N 1
ATOM 643 C CA . ARG A 1 84 ? 8.324 4.903 -11.583 1.00 75.81 84 ARG A CA 1
ATOM 644 C C . ARG A 1 84 ? 9.056 3.754 -10.897 1.00 75.81 84 ARG A C 1
ATOM 646 O O . ARG A 1 84 ? 9.166 2.666 -11.454 1.00 75.81 84 ARG A O 1
ATOM 653 N N . ASN A 1 85 ? 9.630 4.032 -9.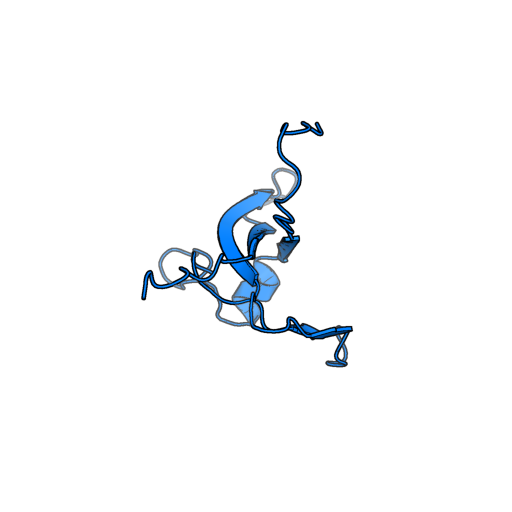735 1.00 84.75 85 ASN A N 1
ATOM 654 C CA . ASN A 1 85 ? 10.524 3.094 -9.068 1.00 84.75 85 ASN A CA 1
ATOM 655 C C . ASN A 1 85 ? 9.981 2.673 -7.706 1.00 84.75 85 ASN A C 1
ATOM 657 O O . ASN A 1 85 ? 10.213 1.532 -7.307 1.00 84.75 85 ASN A O 1
ATOM 661 N N . LEU A 1 86 ? 9.271 3.569 -7.013 1.00 92.25 86 LEU A N 1
ATOM 662 C CA . LEU A 1 86 ? 8.771 3.340 -5.664 1.00 92.25 86 LEU A CA 1
ATOM 663 C C . LEU A 1 86 ? 7.265 3.613 -5.567 1.00 92.25 86 LEU A C 1
ATOM 665 O O . LEU A 1 86 ? 6.691 4.394 -6.327 1.00 92.25 86 LEU A O 1
ATOM 669 N N . LEU A 1 87 ? 6.636 2.984 -4.588 1.00 94.44 87 LEU A N 1
ATOM 670 C CA . LEU A 1 87 ? 5.274 3.240 -4.148 1.00 94.44 87 LEU A CA 1
ATOM 671 C C . LEU A 1 87 ? 5.321 3.473 -2.639 1.00 94.44 87 LEU A C 1
ATOM 673 O O . LEU A 1 87 ? 5.780 2.595 -1.914 1.00 94.44 87 LEU A O 1
ATOM 677 N N . LEU A 1 88 ? 4.873 4.638 -2.171 1.00 95.06 88 LEU A N 1
ATOM 678 C CA . LEU A 1 88 ? 4.643 4.870 -0.746 1.00 95.06 88 LEU A CA 1
ATOM 679 C C . LEU A 1 88 ? 3.204 4.484 -0.426 1.00 95.06 88 LEU A C 1
ATOM 681 O O . LEU A 1 88 ? 2.279 4.978 -1.075 1.00 95.06 88 LEU A O 1
ATOM 685 N N . VAL A 1 89 ? 3.030 3.630 0.574 1.00 96.00 89 VAL A N 1
ATOM 686 C CA . VAL A 1 89 ? 1.721 3.204 1.055 1.00 96.00 89 VAL A CA 1
ATOM 687 C C . VAL A 1 89 ? 1.599 3.557 2.526 1.00 96.00 89 VAL A C 1
ATOM 689 O O . VAL A 1 89 ? 2.422 3.140 3.344 1.00 96.00 89 VAL A O 1
ATOM 692 N N . THR A 1 90 ? 0.559 4.314 2.843 1.00 95.38 90 THR A N 1
ATOM 693 C CA . THR A 1 90 ? 0.229 4.728 4.203 1.00 95.38 90 THR A CA 1
ATOM 694 C C . THR A 1 90 ? -0.888 3.846 4.724 1.00 95.38 90 THR A C 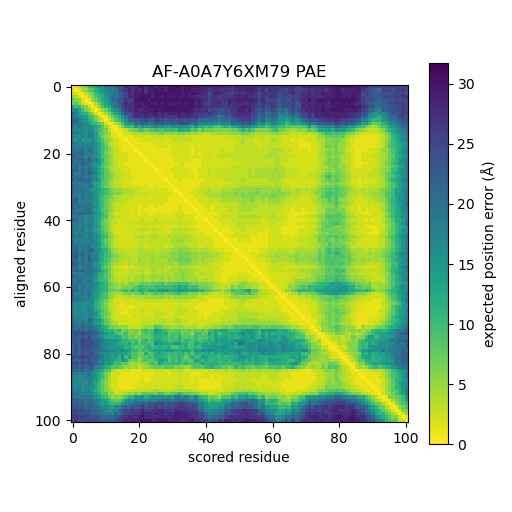1
ATOM 696 O O . THR A 1 90 ? -1.930 3.706 4.077 1.00 95.38 90 THR A O 1
ATOM 699 N N . PHE A 1 91 ? -0.679 3.283 5.907 1.00 92.94 91 PHE A N 1
ATOM 700 C CA . PHE A 1 91 ? -1.643 2.477 6.631 1.00 92.94 91 PHE A CA 1
ATOM 701 C C . PHE A 1 91 ? -2.065 3.198 7.904 1.00 92.94 91 PHE A C 1
ATOM 703 O O . PHE A 1 91 ? -1.222 3.735 8.619 1.00 92.94 91 PHE A O 1
ATOM 710 N N . ASN A 1 92 ? -3.355 3.154 8.213 1.00 91.75 92 ASN A N 1
ATOM 711 C CA . ASN A 1 92 ? -3.885 3.631 9.484 1.00 91.75 92 ASN A CA 1
ATOM 712 C C . ASN A 1 92 ? -4.780 2.573 10.121 1.00 91.75 92 ASN A C 1
ATOM 714 O O . ASN A 1 92 ? -5.314 1.682 9.449 1.00 91.75 92 ASN A O 1
ATOM 718 N N . ASP A 1 93 ? -4.957 2.694 11.431 1.00 86.88 93 ASP A N 1
ATOM 719 C CA . ASP A 1 93 ? -5.990 1.973 12.144 1.00 86.88 93 ASP A CA 1
ATOM 720 C C . ASP A 1 93 ? -7.369 2.407 11.639 1.00 86.88 93 ASP A C 1
ATOM 722 O O . ASP A 1 93 ? -7.654 3.589 11.430 1.00 86.88 93 ASP A O 1
ATOM 726 N N . ARG A 1 94 ? -8.252 1.433 11.407 1.00 70.31 94 ARG A N 1
ATOM 727 C CA . ARG A 1 94 ? -9.650 1.740 11.115 1.00 70.31 94 ARG A CA 1
ATOM 728 C C . ARG A 1 94 ? -10.389 1.762 12.450 1.00 70.31 94 ARG A C 1
ATOM 730 O O . ARG A 1 94 ? -10.524 0.694 13.053 1.00 70.31 94 ARG A O 1
ATOM 737 N N . PR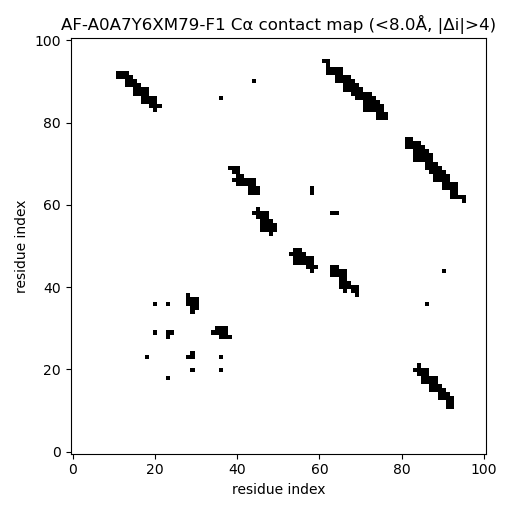O A 1 95 ? -10.876 2.921 12.933 1.00 57.50 95 PRO A N 1
ATOM 738 C CA . PRO A 1 95 ? -11.730 2.927 14.106 1.00 57.50 95 PRO A CA 1
ATOM 739 C C . PRO A 1 95 ? -12.942 2.054 13.790 1.00 57.50 95 PRO A C 1
ATOM 741 O O . PRO A 1 95 ? -13.634 2.266 12.790 1.00 57.50 95 PRO A O 1
ATOM 744 N N . GLN A 1 96 ? -13.171 1.029 14.612 1.00 57.47 96 GLN A N 1
ATOM 745 C CA . GLN A 1 96 ? -14.429 0.304 14.557 1.00 57.47 96 GLN A CA 1
ATOM 746 C C . GLN A 1 96 ? -15.531 1.334 14.787 1.00 57.47 96 GLN A C 1
ATOM 748 O O . GLN A 1 96 ? -15.490 2.067 15.778 1.00 57.47 96 GLN A O 1
ATOM 753 N N . ALA A 1 97 ? -16.497 1.416 13.871 1.00 47.88 97 ALA A N 1
ATOM 754 C CA . ALA A 1 97 ? -17.734 2.104 14.181 1.00 47.88 97 ALA A CA 1
ATOM 755 C C . ALA A 1 97 ? -18.298 1.404 15.421 1.00 47.88 97 ALA A C 1
ATOM 757 O O . ALA A 1 97 ? -18.722 0.251 15.343 1.00 47.88 97 ALA A O 1
ATOM 758 N N . ARG A 1 98 ? -18.235 2.063 16.584 1.00 48.81 98 ARG A N 1
ATOM 759 C CA . ARG A 1 98 ? -19.083 1.687 17.711 1.00 48.81 98 ARG A CA 1
ATOM 760 C C . ARG A 1 98 ? -20.498 1.844 17.179 1.00 48.81 98 ARG A C 1
ATOM 762 O O . ARG A 1 98 ? -20.946 2.970 16.980 1.00 48.81 98 ARG A O 1
ATOM 769 N N . GLY A 1 99 ? -21.148 0.726 16.865 1.00 41.84 99 GLY A N 1
ATOM 770 C CA . GLY A 1 99 ? -22.588 0.724 16.685 1.00 41.84 99 GLY A CA 1
ATOM 771 C C . GLY A 1 99 ? -23.177 1.381 17.924 1.00 41.84 99 GLY A C 1
ATOM 772 O O . GLY A 1 99 ? -22.874 0.963 19.040 1.00 41.84 99 GLY A O 1
ATOM 773 N N . LEU A 1 100 ? -23.920 2.466 17.728 1.00 47.69 100 LEU A N 1
ATOM 774 C CA . LEU A 1 100 ? -24.841 2.935 18.747 1.00 47.69 100 LEU A CA 1
ATOM 775 C C . LEU A 1 100 ? -25.898 1.834 18.863 1.00 47.69 100 LEU A C 1
ATOM 777 O O . LEU A 1 100 ? -26.707 1.665 17.952 1.00 47.69 100 LEU A O 1
ATOM 781 N N . ALA A 1 101 ? -25.803 1.048 19.927 1.00 37.31 101 ALA A N 1
ATOM 782 C CA . ALA A 1 101 ? -26.836 0.145 20.406 1.00 37.31 101 ALA A CA 1
ATOM 783 C C . ALA A 1 101 ? -26.999 0.406 21.902 1.00 37.31 101 ALA A C 1
ATOM 785 O O . ALA A 1 101 ? -25.949 0.531 22.579 1.00 37.31 101 ALA A O 1
#

Sequence (101 aa):
SLRMAPSGNSPRTSFELVFHFRDLERLGLVDAATGDALIRPSDRLGALYDVAGALVQAVRTPPGLYVTEARPTGFGLHRRRPRRNLLLVTFNDRPQARGLA

Nearest PDB structures (foldseek):
  8xa8-assembly1_C  TM=4.716E-01  e=5.802E+00  Bacillus